Protein AF-A0AAU9VYY6-F1 (afdb_monomer_lite)

Radius of gyration: 14.37 Å; chains: 1; bounding box: 32×28×37 Å

Foldseek 3Di:
DQVCPQPPVQKQKPAFLDPQQHRSLQHPQRARDDSHFQHTDGNDPDQPIDIGGDPVDDDDDPDDDGDFRNHPVDTDDDQKHWDWDDDVVPDIDTDDDVPDPDHDIDGD

InterPro domains:
  IPR000421 Coagulation factor 5/8, C-terminal domain [PF00754] (10-102)
  IPR000421 Coagulation factor 5/8, C-terminal domain [PS01285] (39-68)
  IPR000421 Coagulation factor 5/8, C-terminal domain [PS50022] (1-108)
  IPR000421 Coagulation factor 5/8, C-terminal domain [cd00057] (1-100)
  IPR008979 Galactose-binding-like domain superfamily [SSF49785] (1-100)

Structure (mmCIF, N/CA/C/O backbone):
data_AF-A0AAU9VYY6-F1
#
_entry.id   AF-A0AAU9VYY6-F1
#
loop_
_atom_site.group_PDB
_atom_site.id
_atom_site.type_symbol
_atom_site.label_atom_id
_atom_site.label_alt_id
_atom_site.label_comp_id
_atom_site.label_asym_id
_atom_site.label_entity_id
_atom_site.label_seq_id
_atom_site.pdbx_PDB_ins_code
_atom_site.Cartn_x
_atom_site.Cartn_y
_atom_site.Cartn_z
_atom_site.occupancy
_atom_site.B_iso_or_equiv
_atom_site.auth_seq_id
_atom_site.auth_comp_id
_atom_site.auth_asym_id
_atom_site.auth_atom_id
_atom_site.pdbx_PDB_model_num
ATOM 1 N N . MET A 1 1 ? 5.798 -6.994 4.495 1.00 95.81 1 MET A N 1
ATOM 2 C CA . MET A 1 1 ? 5.811 -6.327 3.169 1.00 95.81 1 MET A CA 1
ATOM 3 C C . MET A 1 1 ? 7.198 -6.387 2.543 1.00 95.81 1 MET A C 1
ATOM 5 O O . MET A 1 1 ? 7.371 -7.151 1.600 1.00 95.81 1 MET A O 1
ATOM 9 N N . GLU A 1 2 ? 8.172 -5.647 3.077 1.00 97.12 2 GLU A N 1
ATOM 10 C CA . GLU A 1 2 ? 9.560 -5.605 2.577 1.00 97.12 2 GLU A CA 1
ATOM 11 C C . GLU A 1 2 ? 10.278 -6.958 2.661 1.00 97.12 2 GLU A C 1
ATOM 13 O O . GLU A 1 2 ? 10.879 -7.393 1.688 1.00 97.12 2 GLU A O 1
ATOM 18 N N . SER A 1 3 ? 10.104 -7.681 3.772 1.00 97.19 3 SER A N 1
ATOM 19 C CA . SER A 1 3 ? 10.727 -8.991 4.027 1.00 97.19 3 SER A CA 1
ATOM 20 C C . SER A 1 3 ? 10.354 -10.112 3.048 1.00 97.19 3 SER A C 1
ATOM 22 O O . SER A 1 3 ? 10.927 -11.191 3.117 1.00 97.19 3 SER A O 1
ATOM 24 N N . GLY A 1 4 ? 9.339 -9.922 2.198 1.00 96.56 4 GLY A N 1
ATOM 25 C CA . GLY A 1 4 ? 8.823 -10.985 1.328 1.00 96.56 4 GLY A CA 1
ATOM 26 C C . GLY A 1 4 ? 7.904 -12.010 2.009 1.00 96.56 4 GLY A C 1
ATOM 27 O O . GLY A 1 4 ? 7.295 -12.803 1.304 1.00 96.56 4 GLY A O 1
ATOM 28 N N . THR A 1 5 ? 7.727 -11.964 3.337 1.00 97.50 5 THR A N 1
ATOM 29 C CA . THR A 1 5 ? 6.878 -12.916 4.094 1.00 97.50 5 THR A CA 1
ATOM 30 C C . THR A 1 5 ? 5.426 -12.948 3.611 1.00 97.50 5 THR A C 1
ATOM 32 O O . THR A 1 5 ? 4.819 -14.006 3.528 1.00 97.50 5 THR A O 1
ATOM 35 N N . ILE A 1 6 ? 4.874 -11.781 3.272 1.00 98.12 6 ILE A N 1
ATOM 36 C CA . ILE A 1 6 ? 3.578 -11.675 2.592 1.00 98.12 6 ILE A CA 1
ATOM 37 C C . ILE A 1 6 ? 3.820 -12.054 1.137 1.00 98.12 6 ILE A C 1
ATOM 39 O O . ILE A 1 6 ? 4.623 -11.386 0.483 1.00 98.12 6 ILE A O 1
ATOM 43 N N . SER A 1 7 ? 3.158 -13.090 0.633 1.00 98.31 7 SER A N 1
ATOM 44 C CA . SER A 1 7 ? 3.321 -13.560 -0.746 1.00 98.31 7 SER A CA 1
ATOM 45 C C . SER A 1 7 ? 2.764 -12.562 -1.769 1.00 98.31 7 SER A C 1
ATOM 47 O O . SER A 1 7 ? 2.001 -11.658 -1.436 1.00 98.31 7 SER A O 1
ATOM 49 N N . ASP A 1 8 ? 3.137 -12.706 -3.042 1.00 98.31 8 ASP A N 1
ATOM 50 C CA . ASP A 1 8 ? 2.632 -11.813 -4.095 1.00 98.31 8 ASP A CA 1
ATOM 51 C C . ASP A 1 8 ? 1.117 -11.947 -4.312 1.00 98.31 8 ASP A C 1
ATOM 53 O O . ASP A 1 8 ? 0.467 -10.964 -4.653 1.00 98.31 8 ASP A O 1
ATOM 57 N N . ALA A 1 9 ? 0.553 -13.138 -4.084 1.00 98.19 9 ALA A N 1
ATOM 58 C CA . ALA A 1 9 ? -0.883 -13.392 -4.202 1.00 98.19 9 ALA A CA 1
ATOM 59 C C . ALA A 1 9 ? -1.704 -12.674 -3.118 1.00 98.19 9 ALA A C 1
ATOM 61 O O . ALA A 1 9 ? -2.863 -12.342 -3.342 1.00 98.19 9 ALA A O 1
ATOM 62 N N . GLN A 1 10 ? -1.086 -12.388 -1.970 1.00 98.56 10 GLN A N 1
ATOM 63 C CA . GLN A 1 10 ? -1.703 -11.656 -0.864 1.00 98.56 10 GLN A CA 1
ATOM 64 C C . GLN A 1 10 ? -1.693 -10.135 -1.066 1.00 98.56 10 GLN A C 1
ATOM 66 O O . GLN A 1 10 ? -2.197 -9.404 -0.218 1.00 98.56 10 GLN A O 1
ATOM 71 N N . ILE A 1 11 ? -1.113 -9.635 -2.161 1.00 98.75 11 ILE A N 1
ATOM 72 C CA . ILE A 1 11 ? -1.066 -8.205 -2.470 1.00 98.75 11 ILE A CA 1
ATOM 73 C C . ILE A 1 11 ? -1.889 -7.962 -3.733 1.00 98.75 11 ILE A C 1
ATOM 75 O O . ILE A 1 11 ? -1.450 -8.240 -4.851 1.00 98.75 11 ILE A O 1
ATOM 79 N N . THR A 1 12 ? -3.082 -7.407 -3.558 1.00 98.69 12 THR A N 1
ATOM 80 C CA . THR A 1 12 ? -4.031 -7.132 -4.642 1.00 98.69 12 THR A CA 1
ATOM 81 C C . THR A 1 12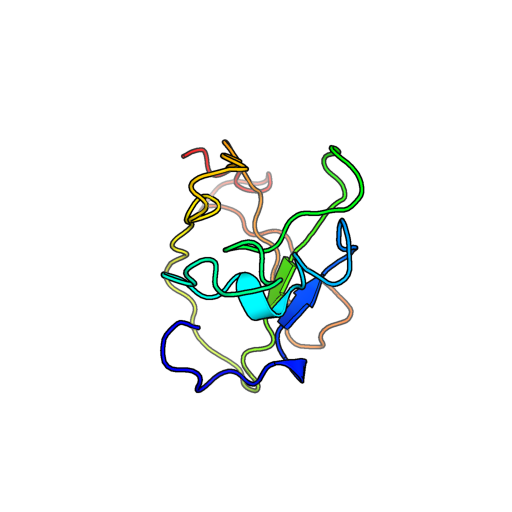 ? -4.333 -5.640 -4.732 1.00 98.69 12 THR A C 1
ATOM 83 O O . THR A 1 12 ? -3.975 -4.855 -3.856 1.00 98.69 12 THR A O 1
ATOM 86 N N . ALA A 1 13 ? -4.939 -5.210 -5.834 1.00 98.62 13 ALA A N 1
ATOM 87 C CA . ALA A 1 13 ? -5.339 -3.822 -6.028 1.00 98.62 13 ALA A CA 1
ATOM 88 C C . ALA A 1 13 ? -6.590 -3.742 -6.900 1.00 98.62 13 ALA A C 1
ATOM 90 O O . ALA A 1 13 ? -6.850 -4.650 -7.691 1.00 98.62 13 ALA A O 1
ATOM 91 N N . SER A 1 14 ? -7.290 -2.611 -6.833 1.00 98.38 14 SER A N 1
ATOM 92 C CA . SER A 1 14 ? -8.428 -2.304 -7.708 1.00 98.38 14 SER A CA 1
ATOM 93 C C . SER A 1 14 ? -8.053 -2.335 -9.189 1.00 98.38 14 SER A C 1
ATOM 95 O O . SER A 1 14 ? -8.849 -2.714 -10.045 1.00 98.38 14 SER A O 1
ATOM 97 N N . SER A 1 15 ? -6.840 -1.880 -9.505 1.00 98.62 15 SER A N 1
ATOM 98 C CA . SER A 1 15 ? -6.308 -1.813 -10.857 1.00 98.62 15 SER A CA 1
ATOM 99 C C . SER A 1 15 ? -4.784 -1.689 -10.846 1.00 98.62 15 SER A C 1
ATOM 101 O O . SER A 1 15 ? -4.149 -1.496 -9.807 1.00 98.62 15 SER A O 1
ATOM 103 N N . ARG A 1 16 ? -4.180 -1.783 -12.031 1.00 98.25 16 ARG A N 1
ATOM 104 C CA . ARG A 1 16 ? -2.766 -1.479 -12.267 1.00 98.25 16 ARG A CA 1
ATOM 105 C C . ARG A 1 16 ? -2.629 -0.710 -13.572 1.00 98.25 16 ARG A C 1
ATOM 107 O O . ARG A 1 16 ? -3.313 -1.037 -14.537 1.00 98.25 16 ARG A O 1
ATOM 114 N N . MET A 1 17 ? -1.730 0.267 -13.615 1.00 97.50 17 MET A N 1
ATOM 115 C CA . MET A 1 17 ? -1.466 1.074 -14.809 1.00 97.50 17 MET A CA 1
ATOM 116 C C . MET A 1 17 ? -1.019 0.214 -15.996 1.00 97.50 17 MET A C 1
ATOM 118 O O . MET A 1 17 ? -1.420 0.453 -17.128 1.00 97.50 17 MET A O 1
ATOM 122 N N . ASN A 1 18 ? -0.173 -0.783 -15.742 1.00 96.44 18 ASN A N 1
ATOM 123 C CA . ASN A 1 18 ? 0.343 -1.723 -16.735 1.00 96.44 18 ASN A CA 1
ATOM 124 C C . ASN A 1 18 ? 0.965 -2.943 -16.019 1.00 96.44 18 ASN A C 1
ATOM 126 O O . ASN A 1 18 ? 0.990 -3.019 -14.786 1.00 96.44 18 ASN A O 1
ATOM 130 N N . ASN A 1 19 ? 1.515 -3.888 -16.787 1.00 96.94 19 ASN A N 1
ATOM 131 C CA . ASN A 1 19 ? 2.213 -5.069 -16.251 1.00 96.94 19 ASN A CA 1
ATOM 132 C C . ASN A 1 19 ? 3.552 -4.741 -15.566 1.00 96.94 19 ASN A C 1
ATOM 134 O O . ASN A 1 19 ? 4.142 -5.600 -14.915 1.00 96.94 19 ASN A O 1
ATOM 138 N N . ASN A 1 20 ? 4.011 -3.497 -15.674 1.00 96.50 20 ASN A N 1
ATOM 139 C CA . ASN A 1 20 ? 5.258 -3.034 -15.097 1.00 96.50 20 ASN A CA 1
ATOM 140 C C . ASN A 1 20 ? 5.065 -2.367 -13.731 1.00 96.50 20 ASN A C 1
ATOM 142 O O . ASN A 1 20 ? 6.043 -2.293 -13.003 1.00 96.50 20 ASN A O 1
ATOM 146 N N . SER A 1 21 ? 3.844 -1.955 -13.362 1.00 97.06 21 SER A N 1
ATOM 147 C CA . SER A 1 21 ? 3.469 -1.300 -12.090 1.00 97.06 21 SER A CA 1
ATOM 148 C C . SER A 1 21 ? 2.458 -2.131 -11.282 1.00 97.06 21 SER A C 1
ATOM 150 O O . SER A 1 21 ? 1.408 -1.660 -10.844 1.00 97.06 21 SER A O 1
ATOM 152 N N . THR A 1 22 ? 2.731 -3.425 -11.145 1.00 98.06 22 THR A N 1
ATOM 153 C CA . THR A 1 22 ? 1.845 -4.411 -10.500 1.00 98.06 22 THR A CA 1
ATOM 154 C C . THR A 1 22 ? 1.751 -4.240 -8.974 1.00 98.06 22 THR A C 1
ATOM 156 O O . THR A 1 22 ? 2.731 -3.793 -8.380 1.00 98.06 22 THR A O 1
ATOM 159 N N . PRO A 1 23 ? 0.682 -4.728 -8.312 1.00 98.44 23 PRO A N 1
ATOM 160 C CA . PRO A 1 23 ? 0.507 -4.631 -6.853 1.00 98.44 23 PRO A CA 1
ATOM 161 C C . PRO A 1 23 ? 1.684 -5.159 -6.021 1.00 98.44 23 PRO A C 1
ATOM 163 O O . PRO A 1 23 ? 2.096 -4.509 -5.069 1.00 98.44 23 PRO A O 1
ATOM 166 N N . ARG A 1 24 ? 2.326 -6.264 -6.429 1.00 97.75 24 ARG A N 1
ATOM 167 C CA . ARG A 1 2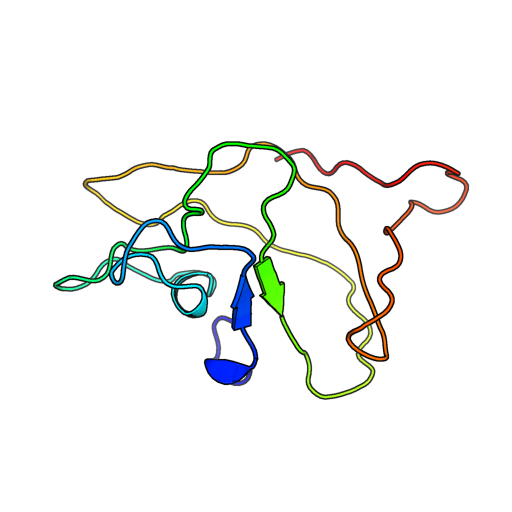4 ? 3.540 -6.803 -5.772 1.00 97.75 24 ARG A CA 1
ATOM 168 C C . ARG A 1 24 ? 4.706 -5.809 -5.653 1.00 97.75 24 ARG A C 1
ATOM 170 O O . ARG A 1 24 ? 5.599 -6.010 -4.839 1.00 97.75 24 ARG A O 1
ATOM 177 N N . GLN A 1 25 ? 4.726 -4.759 -6.478 1.00 97.94 25 GLN A N 1
ATOM 178 C CA . GLN A 1 25 ? 5.743 -3.704 -6.425 1.00 97.94 25 GLN A CA 1
ATOM 179 C C . GLN A 1 25 ? 5.421 -2.629 -5.382 1.00 97.94 25 GLN A C 1
ATOM 181 O O . GLN A 1 25 ? 6.213 -1.720 -5.197 1.00 97.94 25 GLN A O 1
ATOM 186 N N . ALA A 1 26 ? 4.295 -2.731 -4.670 1.00 98.00 26 ALA A N 1
ATOM 187 C CA . ALA A 1 26 ? 3.960 -1.864 -3.541 1.00 98.00 26 ALA A CA 1
ATOM 188 C C . ALA A 1 26 ? 4.724 -2.206 -2.248 1.00 98.00 26 ALA A C 1
ATOM 190 O O . ALA A 1 26 ? 4.485 -1.595 -1.207 1.00 98.00 26 ALA A O 1
ATOM 191 N N . ARG A 1 27 ? 5.611 -3.207 -2.274 1.00 98.44 27 ARG A N 1
ATOM 192 C CA . ARG A 1 27 ? 6.497 -3.494 -1.142 1.00 98.44 27 ARG A CA 1
ATOM 193 C C . ARG A 1 27 ? 7.365 -2.268 -0.865 1.00 98.44 27 ARG A C 1
ATOM 195 O O . ARG A 1 27 ? 7.856 -1.630 -1.793 1.00 98.44 27 ARG A O 1
ATOM 202 N N . LEU A 1 28 ? 7.550 -1.955 0.414 1.00 98.19 28 LEU A N 1
ATOM 203 C CA . LEU A 1 28 ? 8.456 -0.887 0.824 1.00 98.19 28 LEU A CA 1
ATOM 204 C C . LEU A 1 28 ? 9.858 -1.165 0.261 1.00 98.19 28 LEU A C 1
ATOM 206 O O . LEU A 1 28 ? 10.275 -2.322 0.204 1.00 98.19 28 LEU A O 1
ATOM 210 N N . ASN A 1 29 ? 10.538 -0.111 -0.188 1.00 97.44 29 ASN A N 1
ATOM 211 C CA . ASN A 1 29 ? 11.859 -0.152 -0.815 1.00 97.44 29 ASN A CA 1
ATOM 212 C C . ASN A 1 29 ? 11.940 -0.971 -2.114 1.00 97.44 29 ASN A C 1
ATOM 214 O O . ASN A 1 29 ? 13.027 -1.371 -2.525 1.00 97.44 29 ASN A O 1
ATOM 218 N N . PHE A 1 30 ? 10.822 -1.186 -2.815 1.00 97.38 30 PHE A N 1
ATOM 219 C CA . PHE A 1 30 ? 10.851 -1.799 -4.141 1.00 97.38 30 PHE A CA 1
ATOM 220 C C . PHE A 1 30 ? 11.500 -0.857 -5.166 1.00 97.38 30 PHE A C 1
ATOM 222 O O . PHE A 1 30 ? 10.950 0.193 -5.485 1.00 97.38 30 PHE A O 1
ATOM 229 N N . ILE A 1 31 ? 12.656 -1.239 -5.710 1.00 94.88 31 ILE A N 1
ATOM 230 C CA . ILE A 1 31 ? 13.419 -0.427 -6.670 1.00 94.88 31 ILE A CA 1
ATOM 231 C C . ILE A 1 31 ? 13.027 -0.812 -8.101 1.00 94.88 31 ILE A C 1
ATOM 233 O O . ILE A 1 31 ? 12.779 -1.983 -8.406 1.00 94.88 31 ILE A O 1
ATOM 237 N N . GLU A 1 32 ? 12.955 0.171 -8.998 1.00 95.62 32 GLU A N 1
ATOM 238 C CA . GLU A 1 32 ? 12.813 -0.105 -10.427 1.00 95.62 32 GLU A CA 1
ATOM 239 C C . GLU A 1 32 ? 13.948 -1.007 -10.949 1.00 95.62 32 GLU A C 1
ATOM 241 O O . GLU A 1 32 ? 15.119 -0.826 -10.622 1.00 95.62 32 GLU A O 1
ATOM 246 N N . GLN A 1 33 ? 13.607 -2.010 -11.761 1.00 94.19 33 GLN A N 1
ATOM 247 C CA . GLN A 1 33 ? 14.583 -2.961 -12.298 1.00 94.19 33 GLN A CA 1
ATOM 248 C C . GLN A 1 33 ? 14.070 -3.587 -13.596 1.00 94.19 33 GLN A C 1
ATOM 250 O O . GLN A 1 33 ? 13.008 -4.218 -13.623 1.00 94.19 33 GLN A O 1
ATOM 255 N N . GLY A 1 34 ? 14.842 -3.451 -14.676 1.00 93.81 34 GLY A N 1
ATOM 256 C CA . GLY A 1 34 ? 14.436 -3.918 -16.002 1.00 93.81 34 GLY A CA 1
ATOM 257 C C . GLY A 1 34 ? 13.129 -3.253 -16.437 1.00 93.81 34 GLY A C 1
ATOM 258 O O . GLY A 1 34 ? 13.032 -2.029 -16.478 1.00 93.81 34 GLY A O 1
ATOM 259 N N . ILE A 1 35 ? 12.105 -4.058 -16.727 1.00 93.44 35 ILE A N 1
ATOM 260 C CA . ILE A 1 35 ? 10.771 -3.542 -17.066 1.00 93.44 35 ILE A CA 1
ATOM 261 C C . ILE A 1 35 ? 9.996 -3.038 -15.846 1.00 93.44 35 ILE A C 1
ATOM 263 O O . ILE A 1 35 ? 9.029 -2.303 -16.011 1.00 93.44 35 ILE A O 1
ATOM 267 N N . ARG A 1 36 ? 10.381 -3.429 -14.624 1.00 96.06 36 ARG A N 1
ATOM 268 C CA . ARG A 1 36 ? 9.641 -3.089 -13.406 1.00 96.06 36 ARG A CA 1
ATOM 269 C C . ARG A 1 36 ? 9.825 -1.630 -13.065 1.00 96.06 36 ARG A C 1
ATOM 271 O O . ARG A 1 36 ? 10.924 -1.090 -13.118 1.00 96.06 36 ARG A O 1
ATOM 278 N N . GLN A 1 37 ? 8.727 -1.018 -12.672 1.00 96.19 37 GLN A N 1
ATOM 279 C CA . GLN A 1 37 ? 8.608 0.418 -12.641 1.00 96.19 37 GLN A CA 1
ATOM 280 C C . GLN A 1 37 ? 8.876 1.025 -11.259 1.00 96.19 37 GLN A C 1
ATOM 282 O O . GLN A 1 37 ? 8.869 2.244 -11.157 1.00 96.19 37 GLN A O 1
ATOM 287 N N . GLY A 1 38 ? 9.169 0.228 -10.227 1.00 96.75 38 GLY A N 1
ATOM 288 C CA . GLY A 1 38 ? 9.613 0.736 -8.917 1.00 96.75 38 GLY A CA 1
ATOM 289 C C . GLY A 1 38 ? 8.475 1.042 -7.942 1.00 96.75 38 GLY A C 1
ATOM 290 O O . GLY A 1 38 ? 8.655 1.788 -6.986 1.00 96.75 38 GLY A O 1
ATOM 291 N N . GLY A 1 39 ? 7.270 0.545 -8.220 1.00 97.75 39 GLY A N 1
ATOM 292 C CA . GLY A 1 39 ? 6.090 0.796 -7.399 1.00 97.75 39 GLY A CA 1
ATOM 293 C C . GLY A 1 39 ? 4.812 0.276 -8.047 1.00 97.75 39 GLY A C 1
ATOM 294 O O . GLY A 1 39 ? 4.776 -0.001 -9.248 1.00 97.75 39 GLY A O 1
ATOM 295 N N . TRP A 1 40 ? 3.748 0.160 -7.257 1.00 98.06 40 TRP A N 1
ATOM 296 C CA . TRP A 1 40 ? 2.394 0.032 -7.795 1.00 98.06 40 TRP A CA 1
ATOM 297 C C . TRP A 1 40 ? 1.870 1.406 -8.232 1.00 98.06 40 TRP A C 1
ATOM 299 O O . TRP A 1 40 ? 2.155 2.423 -7.603 1.00 98.06 40 TRP A O 1
ATOM 309 N N . SER A 1 41 ? 1.097 1.425 -9.314 1.00 97.88 41 SER A N 1
ATOM 310 C CA . SER A 1 41 ? 0.369 2.603 -9.779 1.00 97.88 41 SER A CA 1
ATOM 311 C C . SER A 1 41 ? -0.990 2.148 -10.294 1.00 97.88 41 SER A C 1
ATOM 313 O O . SER A 1 41 ? -1.067 1.169 -11.045 1.00 97.88 41 SER A O 1
ATOM 315 N N . SER A 1 42 ? -2.060 2.814 -9.869 1.00 98.00 42 SER A N 1
ATOM 316 C CA . SER A 1 42 ? -3.416 2.522 -10.327 1.00 98.00 42 SER A CA 1
ATOM 317 C C . SER A 1 42 ? -3.604 2.939 -11.787 1.00 98.00 42 SER A C 1
ATOM 319 O O . SER A 1 42 ? -2.895 3.794 -12.313 1.00 98.00 42 SER A O 1
ATOM 321 N N . LEU A 1 43 ? -4.576 2.329 -12.467 1.00 98.12 43 LEU A N 1
ATOM 322 C CA . LEU A 1 43 ? -4.907 2.702 -13.845 1.00 98.12 43 LEU A CA 1
ATOM 323 C C . LEU A 1 43 ? -5.554 4.088 -13.920 1.00 98.12 43 LEU A C 1
ATOM 325 O O . LEU A 1 43 ? -5.272 4.862 -14.830 1.00 98.12 43 LEU A O 1
ATOM 329 N N . LYS A 1 44 ? -6.440 4.385 -12.966 1.00 98.00 44 LYS A N 1
ATOM 330 C CA . LYS A 1 44 ? -7.164 5.655 -12.880 1.00 98.00 44 LYS A CA 1
ATOM 331 C C . LYS A 1 44 ? -6.592 6.517 -11.763 1.00 98.00 44 LYS A C 1
ATOM 333 O O . LYS A 1 44 ? -6.165 5.996 -10.733 1.00 98.00 44 LYS A O 1
ATOM 338 N N . ASN A 1 45 ? -6.620 7.832 -11.962 1.00 96.19 45 ASN A N 1
ATOM 339 C CA . ASN A 1 45 ? -6.296 8.816 -10.933 1.00 96.19 45 ASN A CA 1
ATOM 340 C C . ASN A 1 45 ? -7.595 9.327 -10.295 1.00 96.19 45 ASN A C 1
ATOM 342 O O . ASN A 1 45 ? -8.076 10.414 -10.610 1.00 96.19 45 ASN A O 1
ATOM 346 N N . ASP A 1 46 ? -8.198 8.492 -9.453 1.00 96.56 46 ASP A N 1
ATOM 347 C CA . ASP A 1 46 ? -9.414 8.809 -8.711 1.00 96.56 46 ASP A CA 1
ATOM 348 C C . ASP A 1 46 ? -9.329 8.286 -7.269 1.00 96.56 46 ASP A C 1
ATOM 350 O O . ASP A 1 46 ? -8.376 7.609 -6.879 1.00 96.56 46 ASP A O 1
ATOM 354 N N . ARG A 1 47 ? -10.330 8.627 -6.454 1.00 96.00 47 ARG A N 1
ATOM 355 C CA . ARG A 1 47 ? -10.378 8.269 -5.027 1.00 96.00 47 ARG A CA 1
ATOM 356 C C . ARG A 1 47 ? -10.909 6.857 -4.757 1.00 96.00 47 ARG A C 1
ATOM 358 O O . ARG A 1 47 ? -10.998 6.473 -3.598 1.00 96.00 47 ARG A O 1
ATOM 365 N N . ASN A 1 48 ? -11.268 6.108 -5.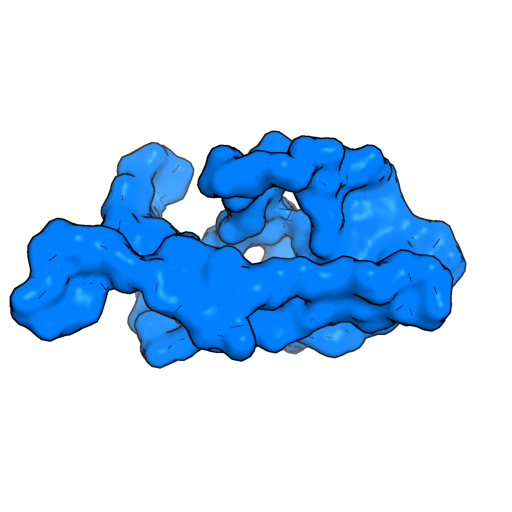798 1.00 96.94 48 ASN A N 1
ATOM 366 C CA . ASN A 1 48 ? -11.868 4.777 -5.687 1.00 96.94 48 ASN A CA 1
ATOM 367 C C . ASN A 1 48 ? -10.834 3.658 -5.893 1.00 96.94 48 ASN A C 1
ATOM 369 O O . ASN A 1 48 ? -11.189 2.480 -5.885 1.00 96.94 48 ASN A O 1
ATOM 373 N N . GLN A 1 49 ? -9.563 4.012 -6.106 1.00 98.38 49 GLN A N 1
ATOM 374 C CA . GLN A 1 49 ? -8.484 3.043 -6.249 1.00 98.38 49 GLN A CA 1
ATOM 375 C C . GLN A 1 49 ? -7.960 2.593 -4.887 1.00 98.38 49 GLN A C 1
ATOM 377 O O . GLN A 1 49 ? -7.823 3.397 -3.966 1.00 98.38 49 GLN A O 1
ATOM 382 N N . TRP A 1 50 ? -7.621 1.312 -4.776 1.00 98.50 50 TRP A N 1
ATOM 383 C CA . TRP A 1 50 ? -7.138 0.721 -3.532 1.00 98.50 50 TRP A CA 1
ATOM 384 C C . TRP A 1 50 ? -6.035 -0.305 -3.782 1.00 98.50 50 TRP A C 1
ATOM 386 O O . TRP A 1 50 ? -5.959 -0.917 -4.848 1.00 98.50 50 TRP A O 1
ATOM 396 N N . LEU A 1 51 ? -5.200 -0.488 -2.760 1.00 98.62 51 LEU A N 1
ATOM 397 C CA . LEU A 1 51 ? -4.233 -1.570 -2.612 1.00 98.62 51 LEU A CA 1
ATOM 398 C C . LEU A 1 51 ? -4.604 -2.323 -1.335 1.00 98.62 51 LEU A C 1
ATOM 400 O O . LEU A 1 51 ? -4.767 -1.705 -0.283 1.00 98.62 51 LEU A O 1
ATOM 404 N N . GLN A 1 52 ? -4.731 -3.639 -1.431 1.00 98.56 52 GLN A N 1
ATOM 405 C CA . GLN A 1 52 ? -5.101 -4.513 -0.330 1.00 98.56 52 GLN A CA 1
ATOM 406 C C . GLN A 1 52 ? -3.967 -5.488 -0.045 1.00 98.56 52 GLN A C 1
ATOM 408 O O . GLN A 1 52 ? -3.298 -5.988 -0.952 1.00 98.56 52 GLN A O 1
ATOM 413 N N . VAL A 1 53 ? -3.763 -5.748 1.241 1.00 98.62 53 VAL A N 1
ATOM 414 C CA . VAL A 1 53 ? -2.768 -6.688 1.737 1.00 98.62 53 VAL A CA 1
ATOM 415 C C . VAL A 1 53 ? -3.473 -7.664 2.664 1.00 98.62 53 VAL A C 1
ATOM 417 O O . VAL A 1 53 ? -3.991 -7.262 3.704 1.00 98.62 53 VAL A O 1
ATOM 420 N N . ASP A 1 54 ? -3.491 -8.933 2.279 1.00 98.38 54 ASP A N 1
ATOM 421 C CA . ASP A 1 54 ? -3.927 -10.027 3.137 1.00 98.38 54 ASP A CA 1
ATOM 422 C C . ASP A 1 54 ? -2.777 -10.440 4.070 1.00 98.38 54 ASP A C 1
ATOM 424 O O . ASP A 1 54 ? -1.677 -10.781 3.630 1.00 98.38 54 ASP A O 1
ATOM 428 N N . LEU A 1 55 ? -3.029 -10.375 5.377 1.00 97.94 55 LEU A N 1
ATOM 429 C CA . LEU A 1 55 ? -2.055 -10.720 6.412 1.00 97.94 55 LEU A CA 1
ATOM 430 C C . LEU A 1 55 ? -2.061 -12.222 6.747 1.00 97.94 55 LEU A C 1
ATOM 432 O O . LEU A 1 55 ? -1.183 -12.680 7.473 1.00 97.94 55 LEU A O 1
ATOM 436 N N . GLY A 1 56 ? -3.017 -12.992 6.218 1.00 96.31 56 GLY A N 1
ATOM 437 C CA . GLY A 1 56 ? -3.154 -14.440 6.395 1.00 96.31 56 GLY A CA 1
ATOM 438 C C . GLY A 1 56 ? -3.749 -14.871 7.739 1.00 96.31 56 GLY A C 1
ATOM 439 O O . GLY A 1 56 ? -4.286 -15.970 7.848 1.00 96.31 56 GLY A O 1
ATOM 440 N N . SER A 1 57 ? -3.687 -14.022 8.765 1.00 95.12 57 SER A N 1
ATOM 441 C CA . SER A 1 57 ? -4.297 -14.265 10.072 1.00 95.12 57 SER A CA 1
ATOM 442 C C . SER A 1 57 ? -4.699 -12.963 10.765 1.00 95.12 57 SER A C 1
ATOM 444 O O . SER A 1 57 ? -4.257 -11.867 10.398 1.00 95.12 57 SER A O 1
ATOM 446 N N . HIS A 1 58 ? -5.532 -13.083 11.802 1.00 95.75 58 HIS A N 1
ATOM 447 C CA . HIS A 1 58 ? -5.893 -11.971 12.677 1.00 95.75 58 HIS A CA 1
ATOM 448 C C . HIS A 1 58 ? -4.642 -11.328 13.278 1.00 95.75 58 HIS A C 1
ATOM 450 O O . HIS A 1 58 ? -3.968 -11.912 14.123 1.00 95.75 58 HIS A O 1
ATOM 456 N N . THR A 1 59 ? -4.347 -10.109 12.830 1.00 96.69 59 THR A N 1
ATOM 457 C CA . THR A 1 59 ? -3.107 -9.407 13.154 1.00 96.69 59 THR A CA 1
ATOM 458 C C . THR A 1 59 ? -3.417 -8.003 13.651 1.00 96.69 59 THR A C 1
ATOM 460 O O . THR A 1 59 ? -4.148 -7.250 13.006 1.00 96.69 59 THR A O 1
ATOM 463 N N . THR A 1 60 ? -2.818 -7.618 14.777 1.00 97.06 60 THR A N 1
ATOM 464 C CA . THR A 1 60 ? -2.881 -6.239 15.273 1.00 97.06 60 THR A CA 1
ATOM 465 C C . THR A 1 60 ? -1.968 -5.345 14.439 1.00 97.06 60 THR A C 1
ATOM 467 O O . THR A 1 60 ? -0.745 -5.434 14.526 1.00 97.06 60 THR A O 1
ATOM 470 N N . VAL A 1 61 ? -2.561 -4.455 13.643 1.00 96.75 61 VAL A N 1
ATOM 471 C CA . VAL A 1 61 ? -1.834 -3.461 12.841 1.00 96.75 61 VAL A CA 1
ATOM 472 C C . VAL A 1 61 ? -1.774 -2.139 13.603 1.00 96.75 61 VAL A C 1
ATOM 474 O O . VAL A 1 61 ? -2.800 -1.508 13.841 1.00 96.75 61 VAL A O 1
ATOM 477 N N . THR A 1 62 ? -0.572 -1.695 13.969 1.00 96.19 62 THR A N 1
ATOM 478 C CA . THR A 1 62 ? -0.363 -0.452 14.739 1.00 96.19 62 THR A CA 1
ATOM 479 C C . THR A 1 62 ? 0.041 0.742 13.876 1.00 96.19 62 THR A C 1
ATOM 481 O O . THR A 1 62 ? -0.044 1.887 14.319 1.00 96.19 62 THR A O 1
ATOM 484 N N . GLY A 1 63 ? 0.458 0.506 12.630 1.00 95.44 63 GLY A N 1
ATOM 485 C CA . GLY A 1 63 ? 0.901 1.565 11.736 1.00 95.44 63 GLY A CA 1
ATOM 486 C C . GLY A 1 63 ? 1.009 1.127 10.283 1.00 95.44 63 GLY A C 1
ATOM 487 O O . GLY A 1 63 ? 1.050 -0.059 9.965 1.00 95.44 63 GLY A O 1
ATOM 488 N N . VAL A 1 64 ? 1.064 2.125 9.402 1.00 96.62 64 VAL A N 1
ATOM 489 C CA . VAL A 1 64 ? 1.284 1.965 7.963 1.00 96.62 64 VAL A CA 1
ATOM 490 C C . VAL A 1 64 ? 2.362 2.956 7.547 1.00 96.62 64 VAL A C 1
ATOM 492 O O . VAL A 1 64 ? 2.234 4.153 7.807 1.00 96.62 64 VAL A O 1
ATOM 495 N N . ALA A 1 65 ? 3.406 2.452 6.895 1.00 97.12 65 ALA A N 1
ATOM 496 C CA . ALA A 1 65 ? 4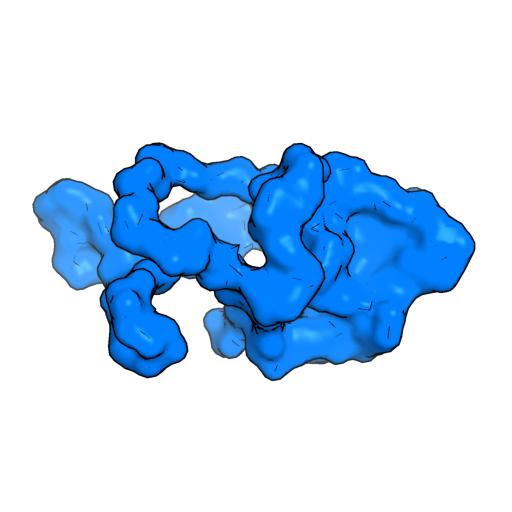.399 3.264 6.208 1.00 97.12 65 ALA A CA 1
ATOM 497 C C . ALA A 1 65 ? 4.089 3.269 4.709 1.00 97.12 65 ALA A C 1
ATOM 499 O O . ALA A 1 65 ? 3.734 2.239 4.135 1.00 97.12 65 ALA A O 1
ATOM 500 N N . THR A 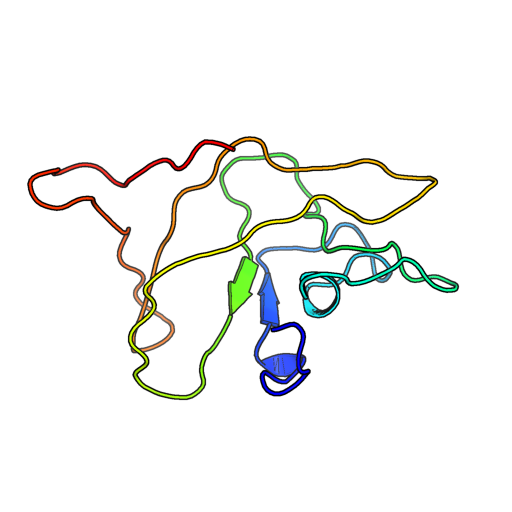1 66 ? 4.228 4.428 4.079 1.00 97.06 66 THR A N 1
ATOM 501 C CA . THR A 1 66 ? 3.993 4.619 2.646 1.00 97.06 66 THR A CA 1
ATOM 502 C C . THR A 1 66 ? 5.251 5.154 1.991 1.00 97.06 66 THR A C 1
ATOM 504 O O . THR A 1 66 ? 5.990 5.922 2.601 1.00 97.06 66 THR A O 1
ATOM 507 N N . GLN A 1 67 ? 5.452 4.820 0.724 1.00 97.00 67 GLN A N 1
ATOM 508 C CA . GLN A 1 67 ? 6.533 5.360 -0.085 1.00 97.00 67 GLN A CA 1
ATOM 509 C C . GLN A 1 67 ? 5.980 5.730 -1.457 1.00 97.00 67 GLN A C 1
ATOM 511 O O . GLN A 1 67 ? 5.050 5.094 -1.957 1.00 97.00 67 GLN A O 1
ATOM 516 N N . GLY A 1 68 ? 6.549 6.773 -2.057 1.00 96.19 68 GLY A N 1
ATOM 517 C CA . GLY A 1 68 ? 6.367 7.023 -3.477 1.00 96.19 68 GLY A CA 1
ATOM 518 C C . GLY A 1 68 ? 7.037 5.941 -4.320 1.00 96.19 68 GLY A C 1
ATOM 519 O O . GLY A 1 68 ? 7.790 5.097 -3.838 1.00 96.19 68 GLY A O 1
ATOM 520 N N . ARG A 1 69 ? 6.789 5.994 -5.618 1.00 95.25 69 ARG A N 1
ATOM 521 C CA . ARG A 1 69 ? 7.435 5.122 -6.586 1.00 95.25 69 ARG A CA 1
ATOM 522 C C . ARG A 1 69 ? 8.940 5.396 -6.620 1.00 95.25 69 ARG A C 1
ATOM 524 O O . ARG A 1 69 ? 9.356 6.518 -6.913 1.00 95.25 69 ARG A O 1
ATOM 531 N N . ASN A 1 70 ? 9.750 4.373 -6.356 1.00 95.25 70 ASN A N 1
ATOM 532 C CA . ASN A 1 70 ? 11.206 4.463 -6.416 1.00 95.25 70 ASN A CA 1
ATOM 533 C C . ASN A 1 70 ? 11.676 4.277 -7.867 1.00 95.25 70 ASN A C 1
ATOM 535 O O . ASN A 1 70 ? 12.167 3.219 -8.266 1.00 95.25 70 ASN A O 1
ATOM 539 N N . SER A 1 71 ? 11.416 5.306 -8.677 1.00 93.94 71 SER A N 1
ATOM 540 C CA . SER A 1 71 ? 11.731 5.347 -10.102 1.00 93.94 71 SER A CA 1
ATOM 541 C C . SER A 1 71 ? 12.431 6.644 -10.477 1.00 93.94 71 SER A C 1
ATOM 543 O O . SER A 1 71 ? 11.982 7.737 -10.125 1.00 93.94 71 SER A O 1
ATOM 545 N N . THR A 1 72 ? 13.498 6.530 -11.263 1.00 90.94 72 THR A N 1
ATOM 546 C CA . THR A 1 72 ? 14.207 7.674 -11.847 1.00 90.94 72 THR A CA 1
ATOM 547 C C . THR A 1 72 ? 13.396 8.346 -12.952 1.00 90.94 72 THR A C 1
ATOM 549 O O . THR A 1 72 ? 13.517 9.554 -13.154 1.00 90.94 72 THR A O 1
ATOM 552 N N . LYS A 1 73 ? 12.538 7.581 -13.641 1.00 90.19 73 LYS A N 1
ATOM 553 C CA . LYS A 1 73 ? 11.747 8.039 -14.794 1.00 90.19 73 LYS A CA 1
ATOM 554 C C . LYS A 1 73 ? 10.358 8.536 -14.408 1.00 90.19 73 LYS A C 1
ATOM 556 O O . LYS A 1 73 ? 9.872 9.510 -14.971 1.00 90.19 73 LYS A O 1
ATOM 561 N N . TRP A 1 74 ? 9.707 7.867 -13.460 1.00 88.12 74 TRP A N 1
ATOM 562 C CA . TRP A 1 74 ? 8.287 8.067 -13.171 1.00 88.12 74 TRP A CA 1
ATOM 563 C C . TRP A 1 74 ? 8.075 8.356 -11.685 1.00 88.12 74 TRP A C 1
ATOM 565 O O . TRP A 1 74 ? 7.817 7.456 -10.884 1.00 88.12 74 TRP A O 1
ATOM 575 N N . ARG A 1 75 ? 8.183 9.631 -11.313 1.00 90.50 75 ARG A N 1
ATOM 576 C CA . ARG A 1 75 ? 8.034 10.082 -9.925 1.00 90.50 75 ARG A CA 1
ATOM 577 C C . ARG A 1 75 ? 6.561 10.302 -9.595 1.00 90.50 75 ARG A C 1
ATOM 579 O O . ARG A 1 75 ? 5.944 11.231 -10.103 1.00 90.50 75 ARG A O 1
ATOM 586 N N . GLN A 1 76 ? 6.001 9.426 -8.768 1.00 93.50 76 GLN A N 1
ATOM 587 C CA . GLN A 1 76 ? 4.600 9.467 -8.348 1.00 93.50 76 GLN A CA 1
ATOM 588 C C . GLN A 1 76 ? 4.495 9.088 -6.871 1.00 93.50 76 GLN A C 1
ATOM 590 O O . GLN A 1 76 ? 5.197 8.190 -6.408 1.00 93.50 76 GLN A O 1
ATOM 595 N N . TRP A 1 77 ? 3.610 9.754 -6.137 1.00 95.62 77 TRP A N 1
ATOM 596 C CA . TRP A 1 77 ? 3.275 9.440 -4.751 1.00 95.62 77 TRP A CA 1
ATOM 597 C C . TRP A 1 77 ? 1.834 9.858 -4.469 1.00 95.62 77 TRP A C 1
ATOM 599 O O . TRP A 1 77 ? 1.271 10.708 -5.159 1.00 95.62 77 TRP A O 1
ATOM 609 N N . ILE A 1 78 ? 1.238 9.256 -3.444 1.00 96.06 78 ILE A N 1
ATOM 610 C CA . ILE A 1 78 ? -0.028 9.732 -2.888 1.00 96.06 78 ILE A CA 1
ATOM 611 C C . ILE A 1 78 ? 0.256 10.828 -1.854 1.00 96.06 78 ILE A C 1
ATOM 613 O O . ILE A 1 78 ? 1.285 10.795 -1.189 1.00 96.06 78 ILE A O 1
ATOM 617 N N . ALA A 1 79 ? -0.653 11.790 -1.705 1.00 96.06 79 ALA A N 1
ATOM 618 C CA . ALA A 1 79 ? -0.564 12.825 -0.665 1.00 96.06 79 ALA A CA 1
ATOM 619 C C . ALA A 1 79 ? -1.460 12.523 0.547 1.00 96.06 79 ALA A C 1
ATOM 621 O O . ALA A 1 79 ? -1.267 13.063 1.635 1.00 96.06 79 ALA A O 1
ATOM 622 N N . ALA A 1 80 ? -2.475 11.678 0.361 1.00 96.62 80 ALA A N 1
ATOM 623 C CA . ALA A 1 80 ? -3.377 11.270 1.422 1.00 96.62 80 ALA A CA 1
ATOM 624 C C . ALA A 1 80 ? -4.045 9.930 1.103 1.00 96.62 80 ALA A C 1
ATOM 626 O O . ALA A 1 80 ? -4.194 9.574 -0.066 1.00 96.62 80 ALA A O 1
ATOM 627 N N . PHE A 1 81 ? -4.494 9.226 2.139 1.00 97.69 81 PHE A N 1
ATOM 628 C CA . PHE A 1 81 ? -5.293 8.008 2.014 1.00 97.69 81 PHE A CA 1
ATOM 629 C C . PHE A 1 81 ? -6.258 7.833 3.191 1.00 97.69 81 PHE A C 1
ATOM 631 O O . PHE A 1 81 ? -6.082 8.413 4.264 1.00 97.69 81 PHE A O 1
ATOM 638 N N . THR A 1 82 ? -7.272 6.996 2.993 1.00 97.62 82 THR A N 1
ATOM 639 C CA . THR A 1 82 ? -8.083 6.399 4.062 1.00 97.62 82 THR A CA 1
ATOM 640 C C . THR A 1 82 ? -7.709 4.932 4.213 1.00 97.62 82 THR A C 1
ATOM 642 O O . THR A 1 82 ? -7.363 4.288 3.226 1.00 97.62 82 THR A O 1
ATOM 645 N N . LEU A 1 83 ? -7.799 4.393 5.427 1.00 97.94 83 LEU A N 1
ATOM 646 C CA . LEU A 1 83 ? -7.542 2.977 5.689 1.00 97.94 83 LEU A CA 1
ATOM 647 C C . LEU A 1 83 ? -8.863 2.242 5.919 1.00 97.94 83 LEU A C 1
ATOM 649 O O . LEU A 1 83 ? -9.718 2.726 6.662 1.00 97.94 83 LEU A O 1
ATOM 653 N N . GLN A 1 84 ? -9.001 1.070 5.311 1.00 98.19 84 GLN A N 1
ATOM 654 C CA . GLN A 1 84 ? -10.055 0.113 5.623 1.00 98.19 84 GLN A CA 1
ATOM 655 C C . GLN A 1 84 ? -9.430 -1.217 6.045 1.00 98.19 84 GLN A C 1
ATOM 657 O O . GLN A 1 84 ? -8.310 -1.527 5.641 1.00 98.19 84 GLN A O 1
ATOM 662 N N . PHE A 1 85 ? -10.144 -1.987 6.860 1.00 98.06 85 PHE A N 1
ATOM 663 C CA . PHE A 1 85 ? -9.729 -3.314 7.313 1.00 98.06 85 PHE A CA 1
ATOM 664 C C . PHE A 1 85 ? -10.913 -4.282 7.295 1.00 98.06 85 PHE A C 1
ATOM 666 O O . PHE A 1 85 ? -12.070 -3.862 7.313 1.00 98.06 85 PHE A O 1
ATOM 673 N N . SER A 1 86 ? -10.617 -5.576 7.239 1.00 98.12 86 SER A N 1
ATOM 674 C CA . SER A 1 86 ? -11.604 -6.651 7.175 1.00 98.12 86 SER A CA 1
ATOM 675 C C . SER A 1 86 ? -11.033 -7.922 7.806 1.00 98.12 86 SER A C 1
ATOM 677 O O . SER A 1 86 ? -9.814 -8.101 7.832 1.00 98.12 86 SER A O 1
ATOM 679 N N . PHE A 1 87 ? -11.916 -8.787 8.305 1.00 96.62 87 PHE A N 1
ATOM 680 C CA . PHE A 1 87 ? -11.575 -10.116 8.819 1.00 96.62 87 PHE A CA 1
ATOM 681 C C . PHE A 1 87 ? -12.003 -11.254 7.883 1.00 96.62 87 PHE A C 1
ATOM 683 O O . PHE A 1 87 ? -11.497 -12.363 8.013 1.00 96.62 87 PHE A O 1
ATOM 690 N N . ASP A 1 88 ? -12.905 -10.986 6.937 1.00 95.44 88 ASP A N 1
ATOM 691 C CA . ASP A 1 88 ? -13.416 -11.960 5.964 1.00 95.44 88 ASP A CA 1
ATOM 692 C C . ASP A 1 88 ? -12.959 -11.666 4.525 1.00 95.44 88 ASP A C 1
ATOM 694 O O . ASP A 1 88 ? -13.193 -12.464 3.621 1.00 95.44 88 ASP A O 1
ATOM 698 N N . GLY A 1 89 ? -12.309 -10.520 4.297 1.00 94.75 89 GLY A N 1
ATOM 699 C CA . GLY A 1 89 ? -11.887 -10.069 2.972 1.00 94.75 89 GLY A CA 1
ATOM 700 C C . GLY A 1 89 ? -13.039 -9.620 2.069 1.00 94.75 89 GLY A C 1
ATOM 701 O O . GLY A 1 89 ? -12.800 -9.334 0.897 1.00 94.75 89 GLY A O 1
ATOM 702 N N . VAL A 1 90 ? -14.266 -9.539 2.593 1.00 94.69 90 VAL A N 1
ATOM 703 C CA . VAL A 1 90 ? -15.484 -9.184 1.850 1.00 94.69 90 VAL A CA 1
ATOM 704 C C . VAL A 1 90 ? -16.068 -7.881 2.385 1.00 94.69 90 VAL A C 1
ATOM 706 O O . VAL A 1 90 ? -16.323 -6.951 1.619 1.00 94.69 90 VAL A O 1
ATOM 709 N N . ILE A 1 91 ? -16.252 -7.781 3.701 1.00 96.75 91 ILE A N 1
ATOM 710 C CA . ILE A 1 91 ? -16.829 -6.609 4.355 1.00 96.75 91 ILE A CA 1
ATOM 711 C C . ILE A 1 91 ? -15.704 -5.784 4.965 1.00 96.75 91 ILE A C 1
ATOM 713 O O . ILE A 1 91 ? -15.030 -6.199 5.909 1.00 96.75 91 ILE A O 1
ATOM 717 N N . PHE A 1 92 ? -15.523 -4.580 4.428 1.00 97.69 92 PHE A N 1
ATOM 718 C CA . PHE A 1 92 ? -14.496 -3.647 4.869 1.00 97.69 92 PHE A CA 1
ATOM 719 C C . PHE A 1 92 ? -15.073 -2.545 5.748 1.00 97.69 92 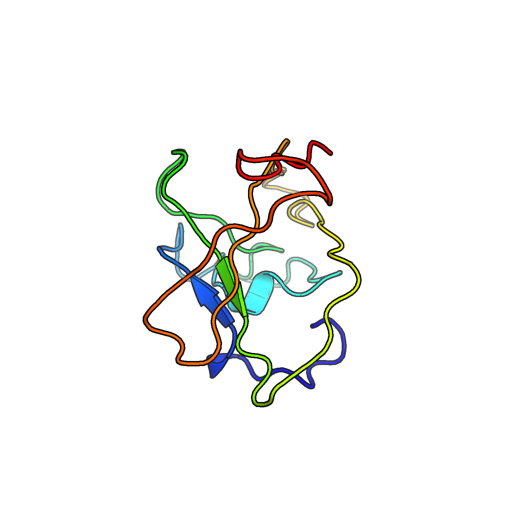PHE A C 1
ATOM 721 O O . PHE A 1 92 ? -16.066 -1.897 5.417 1.00 97.69 92 PHE A O 1
ATOM 728 N N . GLN A 1 93 ? -14.394 -2.294 6.863 1.00 97.38 93 GLN A N 1
ATOM 729 C CA . GLN A 1 93 ? -14.703 -1.214 7.786 1.00 97.38 93 GLN A CA 1
ATOM 730 C C . GLN A 1 93 ? -13.655 -0.116 7.663 1.00 97.38 93 GLN A C 1
ATOM 732 O O . GLN A 1 93 ? -12.451 -0.373 7.683 1.00 97.38 93 GLN A O 1
ATOM 737 N N . SER A 1 94 ? -14.107 1.131 7.559 1.00 97.62 94 SER A N 1
ATOM 738 C CA . SER A 1 94 ? -13.207 2.282 7.567 1.00 97.62 94 SER A CA 1
ATOM 739 C C . SER A 1 94 ? -12.608 2.492 8.951 1.00 97.62 94 SER A C 1
ATOM 741 O O . SER A 1 94 ? -13.335 2.600 9.939 1.00 97.62 94 SER A O 1
ATOM 743 N N . TYR A 1 95 ? -11.285 2.628 9.009 1.00 97.38 95 TYR A N 1
ATOM 744 C CA . TYR A 1 95 ? -10.582 3.007 10.224 1.00 97.38 95 TYR A CA 1
ATOM 745 C C . TYR A 1 95 ? -10.954 4.435 10.640 1.00 97.38 95 TYR A C 1
ATOM 747 O O . TYR A 1 95 ? -10.974 5.367 9.826 1.00 97.38 95 TYR A O 1
ATOM 755 N N . LYS A 1 96 ? -11.219 4.606 11.933 1.00 96.94 96 LYS A N 1
ATOM 756 C CA . LYS A 1 96 ? -11.573 5.875 12.570 1.00 96.94 96 LYS A CA 1
ATOM 757 C C . LYS A 1 96 ? -10.642 6.090 13.753 1.00 96.94 96 LYS A C 1
ATOM 759 O O . LYS A 1 96 ? -10.244 5.133 14.409 1.00 96.94 96 LYS A O 1
ATOM 764 N N . GLU A 1 97 ? -10.287 7.340 14.023 1.00 93.88 97 GLU A N 1
ATOM 765 C CA . GLU A 1 97 ? -9.570 7.645 15.263 1.00 93.88 97 GLU A CA 1
ATOM 766 C C . GLU A 1 97 ? -10.484 7.436 16.475 1.00 93.88 97 GLU A C 1
ATOM 768 O O . GLU A 1 97 ? -11.700 7.627 16.353 1.00 93.88 97 GLU A O 1
ATOM 773 N N . PRO A 1 98 ? -9.922 7.097 17.650 1.00 92.31 98 PRO A N 1
ATOM 774 C CA . PRO A 1 98 ? -10.687 7.047 18.888 1.00 92.31 98 PRO A CA 1
ATOM 775 C C . PRO A 1 98 ? -11.510 8.327 19.085 1.00 92.31 98 PRO A C 1
ATOM 777 O O . PRO A 1 98 ? -10.996 9.440 18.971 1.00 92.31 98 PRO A O 1
ATOM 780 N N . GLY A 1 99 ? -12.812 8.167 19.328 1.00 93.38 99 GLY A N 1
ATOM 781 C CA . GLY A 1 99 ? -13.740 9.286 19.513 1.00 93.38 99 GLY A CA 1
ATOM 782 C C . GLY A 1 99 ? -14.154 10.031 18.234 1.00 93.38 99 GLY A C 1
ATOM 783 O O . GLY A 1 99 ? -14.862 11.031 18.329 1.00 93.38 99 GLY A O 1
ATOM 784 N N . LYS A 1 100 ? -13.756 9.582 17.034 1.00 93.50 100 LYS A N 1
ATOM 785 C CA . LYS A 1 100 ? -14.202 10.167 15.756 1.00 93.50 100 LYS A CA 1
ATOM 786 C C . LYS A 1 100 ? -15.239 9.283 15.064 1.00 93.50 100 LYS A C 1
ATOM 788 O O . LYS A 1 100 ? -15.100 8.066 14.986 1.00 93.50 100 LYS A O 1
ATOM 793 N N . MET A 1 101 ? -16.272 9.914 14.504 1.00 91.56 101 MET A N 1
ATOM 794 C CA . MET A 1 101 ? -17.344 9.212 13.781 1.00 91.56 101 MET A CA 1
ATOM 795 C C . MET A 1 101 ? -17.049 9.023 12.286 1.00 91.56 101 MET A C 1
ATOM 797 O O . MET A 1 101 ? -17.575 8.091 11.669 1.00 91.56 101 MET A O 1
ATOM 801 N N . SER A 1 102 ? -16.196 9.873 11.710 1.00 93.62 102 SER A N 1
ATOM 802 C CA . SER A 1 102 ? -15.771 9.826 10.310 1.00 93.62 102 SER A CA 1
ATOM 803 C C . SER A 1 102 ? -14.501 8.997 10.121 1.00 93.62 102 SER A C 1
ATOM 805 O O . SER A 1 102 ? -13.664 8.912 11.021 1.00 93.62 102 SER A O 1
ATOM 807 N N . ALA A 1 103 ? -14.332 8.429 8.925 1.00 95.25 103 ALA A N 1
ATOM 808 C CA . ALA A 1 103 ? -13.093 7.761 8.536 1.00 95.25 103 ALA A CA 1
ATOM 809 C C . ALA A 1 103 ? -11.889 8.709 8.666 1.00 95.25 103 ALA A C 1
ATOM 811 O O . ALA A 1 103 ? -11.975 9.891 8.316 1.00 95.25 103 ALA A O 1
ATOM 812 N N . LYS A 1 104 ? -10.757 8.192 9.151 1.00 95.50 104 LYS A N 1
ATOM 813 C CA . LYS A 1 104 ? -9.515 8.964 9.235 1.00 95.50 104 LYS A CA 1
ATOM 814 C C . LYS A 1 104 ? -8.913 9.124 7.839 1.00 95.50 104 LYS A C 1
ATOM 816 O O . LYS A 1 104 ? -8.566 8.135 7.197 1.00 95.50 104 LYS A O 1
ATOM 821 N N . VAL A 1 105 ? -8.711 10.370 7.414 1.00 95.69 105 VAL A N 1
ATOM 822 C CA . VAL A 1 105 ? -7.870 10.701 6.255 1.00 95.69 105 VAL A CA 1
ATOM 823 C C . VAL A 1 105 ? -6.454 10.974 6.758 1.00 95.69 105 VAL A C 1
ATOM 825 O O . VAL A 1 105 ? -6.214 11.968 7.443 1.00 95.69 105 VAL A O 1
ATOM 828 N N . LYS A 1 106 ? -5.502 10.099 6.435 1.00 95.31 106 LYS A N 1
ATOM 829 C CA . LYS A 1 106 ? -4.080 10.308 6.722 1.00 95.31 106 LYS A CA 1
ATOM 830 C C . LYS A 1 106 ? -3.468 11.121 5.584 1.00 95.31 106 LYS A C 1
ATOM 832 O O . LYS A 1 106 ? -3.510 10.674 4.444 1.00 95.31 106 LYS A O 1
ATOM 837 N N . ARG A 1 107 ? -2.909 12.293 5.895 1.00 94.31 107 ARG A N 1
ATOM 838 C CA . ARG A 1 107 ? -2.080 13.095 4.976 1.00 94.31 107 ARG A CA 1
ATOM 839 C C . ARG A 1 107 ? -0.596 12.804 5.227 1.00 94.31 107 ARG A C 1
ATOM 841 O O . ARG A 1 107 ? -0.245 12.475 6.367 1.00 94.31 107 ARG A O 1
ATOM 848 N N . LEU A 1 108 ? 0.208 12.860 4.167 1.00 88.75 108 LEU A N 1
ATOM 849 C CA . LEU A 1 108 ? 1.643 12.551 4.141 1.00 88.75 108 LEU A CA 1
ATOM 850 C C . LEU A 1 108 ? 2.494 13.814 4.020 1.00 88.75 108 LEU A C 1
ATOM 852 O O . LEU A 1 108 ? 1.998 14.787 3.407 1.00 88.75 108 LEU A O 1
#

Secondary structure (DSSP, 8-state):
-TTS-S-GGGEEES--SSTTS-GGGGSTT-B-BTTB-SS---SS-STT--EEE--SS------------B-SS-----SEEE-EE-SSSSS-EE---TT-SSPPEEE-

Sequence (108 aa):
MESGTISDAQITASSRMNNNSTPRQARLNFIEQGIRQGGWSSLKNDRNQWLQVDLGSHTTVTGVATQGRNSTKWRQWIAAFTLQFSFDGVIFQSYKEPGKMSAKVKRL

pLDDT: mean 96.37, std 2.16, range [88.12, 98.75]

Organism: NCBI:txid46732